Protein AF-A0A453I5T4-F1 (afdb_monomer_lite)

Organism: Aegilops tauschii subsp. strangulata (NCBI:txid200361)

Sequence (159 aa):
PSPPLSLPAAISYPPSPPPRRPKTLTSKDAAKLTMAPGDTGVEQPRKAHRVAKSGAKVRKKKGKCAAGDDEGGERKNPKAFAFRSATKAKRLQSRSAEIEQRRLHVPIMDRSIGEPPPFVVVVQGPPQVGKSLLIKCLVKHYTKQNLSDVRGPITVVSG

Radius of gyration: 38.41 Å; chains: 1; bounding box: 64×47×121 Å

Foldseek 3Di:
DDDDDDDDDDDPDDPDDDDDDDDPPPPPPPDDDDDDDDDDDDDDDDDDDDDDPDDPVNVVVCVVPVQDPPPDDPPDDSVVPDDPDPVVVVVVVVVVVVVVVVPDDDDDDDPDDPDDPADDDDQDDDPPPCSFVVVQVVQCVQVVDGDPDDDDDDDGDRD

pLDDT: mean 73.86, std 18.78, range [30.84, 96.88]

Secondary structure (DSSP, 8-state):
-PPP-PPPP---PPPPPPP-------S-SS---------------PPPPPPPSSSHHHHHHHHHHSS---SSS----TTTTS-S-HHHHHHHHHHHHHHHHHH----------SSPPPPP-----STTS-HHHHHHHHHHHHH-PPPS---S-------

InterPro domains:
  IPR027417 P-loop containing nucleoside triphosphate hydrolase [SSF52540] (118-148)
  IPR039761 Ribosome biogenesis protein Bms1/Tsr1 [PTHR12858] (42-159)

Structure (mmCIF, N/CA/C/O backbone):
data_AF-A0A453I5T4-F1
#
_entry.id   AF-A0A453I5T4-F1
#
loop_
_atom_site.group_PDB
_atom_site.id
_atom_site.type_symbol
_atom_site.label_atom_id
_atom_site.label_alt_id
_atom_site.label_comp_id
_atom_site.label_asym_id
_atom_site.label_entity_id
_atom_site.label_seq_id
_atom_site.pdbx_PDB_ins_code
_atom_site.Cartn_x
_atom_site.Cartn_y
_atom_site.Cartn_z
_atom_site.occupancy
_atom_site.B_iso_or_equiv
_atom_site.auth_seq_id
_atom_site.auth_comp_id
_atom_site.auth_asym_id
_atom_site.auth_atom_id
_atom_site.pdbx_PDB_model_num
ATOM 1 N N . PRO A 1 1 ? -34.063 -29.465 -26.933 1.00 55.38 1 PRO A N 1
ATOM 2 C CA . PRO A 1 1 ? -32.718 -30.043 -27.156 1.00 55.38 1 PRO A CA 1
ATOM 3 C C . PRO A 1 1 ? -32.069 -29.465 -28.424 1.00 55.38 1 PRO A C 1
ATOM 5 O O . PRO A 1 1 ? -32.228 -29.995 -29.518 1.00 55.38 1 PRO A O 1
ATOM 8 N N . SER A 1 2 ? -31.395 -28.328 -28.259 1.00 60.47 2 SER A N 1
ATOM 9 C CA . SER A 1 2 ? -30.588 -27.640 -29.273 1.00 60.47 2 SER A CA 1
ATOM 10 C C . SER A 1 2 ? -29.095 -27.911 -29.011 1.00 60.47 2 SER A C 1
ATOM 12 O O . SER A 1 2 ? -28.700 -27.976 -27.844 1.00 60.47 2 SER A O 1
ATOM 14 N N . PRO A 1 3 ? -28.258 -28.114 -30.047 1.00 67.50 3 PRO A N 1
ATOM 15 C CA . PRO A 1 3 ? -26.855 -28.482 -29.857 1.00 67.50 3 PRO A CA 1
ATOM 16 C C . PRO A 1 3 ? -25.994 -27.277 -29.427 1.00 67.50 3 PRO A C 1
ATOM 18 O O . PRO A 1 3 ? -26.288 -26.145 -29.822 1.00 67.50 3 PRO A O 1
ATOM 21 N N . PRO A 1 4 ? -24.914 -27.489 -28.648 1.00 60.94 4 PRO A N 1
ATOM 22 C CA . PRO A 1 4 ? -24.001 -26.418 -28.270 1.00 60.94 4 PRO A CA 1
ATOM 23 C C . PRO A 1 4 ? -23.079 -26.050 -29.441 1.00 60.94 4 PRO A C 1
ATOM 25 O O . PRO A 1 4 ? -22.363 -26.892 -29.982 1.00 60.94 4 PRO A O 1
ATOM 28 N N . LEU A 1 5 ? -23.078 -24.771 -29.816 1.00 60.78 5 LEU A N 1
ATOM 29 C CA . LEU A 1 5 ? -22.125 -24.203 -30.767 1.00 60.78 5 LEU A CA 1
ATOM 30 C C . LEU A 1 5 ? -20.733 -24.146 -30.119 1.00 60.78 5 LEU A C 1
ATOM 32 O O . LEU A 1 5 ? -20.463 -23.307 -29.261 1.00 60.78 5 LEU A O 1
ATOM 36 N N . SER A 1 6 ? -19.846 -25.048 -30.537 1.00 60.19 6 SER A N 1
ATOM 37 C CA . SER A 1 6 ? -18.418 -25.002 -30.227 1.00 60.19 6 SER A CA 1
ATOM 38 C C . SER A 1 6 ? -17.762 -23.838 -30.974 1.00 60.19 6 SER A C 1
ATOM 40 O O . SER A 1 6 ? -17.717 -23.838 -32.206 1.00 60.19 6 SER A O 1
ATOM 42 N N . LEU A 1 7 ? -17.231 -22.858 -30.245 1.00 64.12 7 LEU A N 1
ATOM 43 C CA . LEU A 1 7 ? -16.388 -21.811 -30.824 1.00 64.12 7 LEU A CA 1
ATOM 44 C C . LEU A 1 7 ? -15.034 -22.422 -31.237 1.00 64.12 7 LEU A C 1
ATOM 46 O O . LEU A 1 7 ? -14.384 -23.048 -30.395 1.00 64.12 7 LEU A O 1
ATOM 50 N N . PRO A 1 8 ? -14.585 -22.278 -32.497 1.00 58.00 8 PRO A N 1
ATOM 51 C CA . PRO A 1 8 ? -13.284 -22.787 -32.914 1.00 58.00 8 PRO A CA 1
ATOM 52 C C . PRO A 1 8 ? -12.141 -21.969 -32.297 1.00 58.00 8 PRO A C 1
ATOM 54 O O . PRO A 1 8 ? -12.219 -20.746 -32.170 1.00 58.00 8 PRO A O 1
ATOM 57 N N . ALA A 1 9 ? -11.065 -22.669 -31.931 1.00 55.94 9 ALA A N 1
ATOM 58 C CA . ALA A 1 9 ? -9.828 -22.100 -31.411 1.00 55.94 9 ALA A CA 1
ATOM 59 C C . ALA A 1 9 ? -9.278 -20.997 -32.332 1.00 55.94 9 ALA A C 1
ATOM 61 O O . ALA A 1 9 ? -9.198 -21.168 -33.550 1.00 55.94 9 ALA A O 1
ATOM 62 N N . ALA A 1 10 ? -8.866 -19.875 -31.737 1.00 53.53 10 ALA A N 1
ATOM 63 C CA . ALA A 1 10 ? -8.216 -18.781 -32.444 1.00 53.53 10 ALA A CA 1
ATOM 64 C C . ALA A 1 10 ? -6.876 -19.257 -33.025 1.00 53.53 10 ALA A C 1
ATOM 66 O O . ALA A 1 10 ? -5.879 -19.408 -32.317 1.00 53.53 10 ALA A O 1
ATOM 67 N N . ILE A 1 11 ? -6.863 -19.510 -34.331 1.00 55.50 11 ILE A N 1
ATOM 68 C CA . ILE A 1 11 ? -5.651 -19.791 -35.093 1.00 55.50 11 ILE A CA 1
ATOM 69 C C . ILE A 1 11 ? -4.826 -18.499 -35.124 1.00 55.50 11 ILE A C 1
ATOM 71 O O . ILE A 1 11 ? -5.220 -17.503 -35.730 1.00 55.50 11 ILE A O 1
ATOM 75 N N . SER A 1 12 ? -3.682 -18.516 -34.440 1.00 61.38 12 SER A N 1
ATOM 76 C CA . SER A 1 12 ? -2.639 -17.496 -34.552 1.00 61.38 12 SER A CA 1
ATOM 77 C C . SER A 1 12 ? -2.065 -17.541 -35.968 1.00 61.38 12 SER A C 1
ATOM 79 O O . SER A 1 12 ? -1.285 -18.433 -36.306 1.00 61.38 12 SER A O 1
ATOM 81 N N . TYR A 1 13 ? -2.487 -16.611 -36.822 1.00 60.44 13 TYR A N 1
ATOM 82 C CA . TYR A 1 13 ? -1.875 -16.440 -38.133 1.00 60.44 13 TYR A CA 1
ATOM 83 C C . TYR A 1 13 ? -0.522 -15.731 -37.968 1.00 60.44 13 TYR A C 1
ATOM 85 O O . TYR A 1 13 ? -0.466 -14.675 -37.330 1.00 60.44 13 TYR A O 1
ATOM 93 N N . PRO A 1 14 ? 0.579 -16.262 -38.536 1.00 68.75 14 PRO A N 1
ATOM 94 C CA . PRO A 1 14 ? 1.834 -15.524 -38.589 1.00 68.75 14 PRO A CA 1
ATOM 95 C C . PRO A 1 14 ? 1.632 -14.217 -39.377 1.00 68.75 14 PRO A C 1
ATOM 97 O O . PRO A 1 14 ? 0.803 -14.178 -40.292 1.00 68.75 14 PRO A O 1
ATOM 100 N N . PRO A 1 15 ? 2.381 -13.146 -39.056 1.00 62.41 15 PRO A N 1
ATOM 101 C CA . PRO A 1 15 ? 2.227 -11.860 -39.722 1.00 62.41 15 PRO A CA 1
ATOM 102 C C . PRO A 1 15 ? 2.391 -12.019 -41.237 1.00 62.41 15 PRO A C 1
ATOM 104 O O . PRO A 1 15 ? 3.378 -12.578 -41.723 1.00 62.41 15 PRO A O 1
ATOM 107 N N . SER A 1 16 ? 1.394 -11.528 -41.973 1.00 65.19 16 SER A N 1
ATOM 108 C CA . SER A 1 16 ? 1.331 -11.567 -43.431 1.00 65.19 16 SER A CA 1
ATOM 109 C C . SER A 1 16 ? 2.594 -10.954 -44.052 1.00 65.19 16 SER A C 1
ATOM 111 O O . SER A 1 16 ? 2.967 -9.836 -43.676 1.00 65.19 16 SER A O 1
ATOM 113 N N . PRO A 1 17 ? 3.257 -11.635 -45.007 1.00 67.19 17 PRO A N 1
ATOM 114 C CA . PRO A 1 17 ? 4.424 -11.081 -45.677 1.00 67.19 17 PRO A CA 1
ATOM 115 C C . PRO A 1 17 ? 4.041 -9.811 -46.455 1.00 67.19 17 PRO A C 1
ATOM 117 O O . PRO A 1 17 ? 2.940 -9.742 -47.008 1.00 67.19 17 PRO A O 1
ATOM 120 N N . PRO A 1 18 ? 4.934 -8.808 -46.533 1.00 65.50 18 PRO A N 1
ATOM 121 C CA . PRO A 1 18 ? 4.636 -7.555 -47.216 1.00 65.50 18 PRO A CA 1
ATOM 122 C C . PRO A 1 18 ? 4.310 -7.796 -48.699 1.00 65.50 18 PRO A C 1
ATOM 124 O O . PRO A 1 18 ? 4.904 -8.691 -49.321 1.00 65.50 18 PRO A O 1
ATOM 127 N N . PRO A 1 19 ? 3.402 -6.997 -49.293 1.00 54.59 19 PRO A N 1
ATOM 128 C CA . PRO A 1 19 ? 2.983 -7.184 -50.673 1.00 54.59 19 PRO A CA 1
ATOM 129 C C . PRO A 1 19 ? 4.189 -7.068 -51.608 1.00 54.59 19 PRO A C 1
ATOM 131 O O . PRO A 1 19 ? 4.943 -6.090 -51.591 1.00 54.59 19 PRO A O 1
ATOM 134 N N . ARG A 1 20 ? 4.380 -8.091 -52.447 1.00 52.47 20 ARG A N 1
ATOM 135 C CA . ARG A 1 20 ? 5.361 -8.040 -53.532 1.00 52.47 20 ARG A CA 1
ATOM 136 C C . ARG A 1 20 ? 4.912 -6.944 -54.491 1.00 52.47 20 ARG A C 1
ATOM 138 O O . ARG A 1 20 ? 3.881 -7.091 -55.141 1.00 52.47 20 ARG A O 1
ATOM 145 N N . ARG A 1 21 ? 5.687 -5.856 -54.574 1.00 45.09 21 ARG A N 1
ATOM 146 C CA . ARG A 1 21 ? 5.473 -4.803 -55.576 1.00 45.09 21 ARG A CA 1
ATOM 147 C C . ARG A 1 21 ? 5.301 -5.450 -56.958 1.00 45.09 21 ARG A C 1
ATOM 149 O O . ARG A 1 21 ? 6.096 -6.339 -57.292 1.00 45.09 21 ARG A O 1
ATOM 156 N N . PRO A 1 22 ? 4.304 -5.026 -57.753 1.00 39.56 22 PRO A N 1
ATOM 157 C CA . PRO A 1 22 ? 4.130 -5.546 -59.097 1.00 39.56 22 PRO A CA 1
ATOM 158 C C . PRO A 1 22 ? 5.408 -5.276 -59.890 1.00 39.56 22 PRO A C 1
ATOM 160 O O . PRO A 1 22 ? 5.984 -4.187 -59.823 1.00 39.56 22 PRO A O 1
ATOM 163 N N . LYS A 1 23 ? 5.879 -6.294 -60.618 1.00 43.22 23 LYS A N 1
ATOM 164 C CA . LYS A 1 23 ? 6.925 -6.106 -61.621 1.00 43.22 23 LYS A CA 1
ATOM 165 C C . LYS A 1 23 ? 6.351 -5.122 -62.632 1.00 43.22 23 LYS A C 1
ATOM 167 O O . LYS A 1 23 ? 5.449 -5.485 -63.380 1.00 43.22 23 LYS A O 1
ATOM 172 N N . THR A 1 24 ? 6.831 -3.884 -62.627 1.00 41.12 24 THR A N 1
ATOM 173 C CA . THR A 1 24 ? 6.554 -2.973 -63.728 1.00 41.12 24 THR A CA 1
ATOM 174 C C . THR A 1 24 ? 7.177 -3.596 -64.965 1.00 41.12 24 THR A C 1
ATOM 176 O O . THR A 1 24 ? 8.395 -3.761 -65.066 1.00 41.12 24 THR A O 1
ATOM 179 N N . LEU A 1 25 ? 6.302 -4.045 -65.863 1.00 40.19 25 LEU A N 1
ATOM 180 C CA . LEU A 1 25 ? 6.656 -4.449 -67.207 1.00 40.19 25 LEU A CA 1
ATOM 181 C C . LEU A 1 25 ? 7.359 -3.237 -67.820 1.00 40.19 25 LEU A C 1
ATOM 183 O O . LEU A 1 25 ? 6.761 -2.175 -67.992 1.00 40.19 25 LEU A O 1
ATOM 187 N N . THR A 1 26 ? 8.665 -3.344 -68.041 1.00 43.41 26 THR A N 1
ATOM 188 C CA . THR A 1 26 ? 9.390 -2.322 -68.788 1.00 43.41 26 THR A CA 1
ATOM 189 C C . THR A 1 26 ? 8.738 -2.218 -70.157 1.00 43.41 26 THR A C 1
ATOM 191 O O . THR A 1 26 ? 8.508 -3.246 -70.789 1.00 43.41 26 THR A O 1
ATOM 194 N N . SER A 1 27 ? 8.449 -0.998 -70.597 1.00 45.22 27 SER A N 1
ATOM 195 C CA . SER A 1 27 ? 7.772 -0.637 -71.845 1.00 45.22 27 SER A CA 1
ATOM 196 C C . SER A 1 27 ? 8.584 -0.996 -73.101 1.00 45.22 27 SER A C 1
ATOM 198 O O . SER A 1 27 ? 8.962 -0.122 -73.878 1.00 45.22 27 SER A O 1
ATOM 200 N N . LYS A 1 28 ? 8.903 -2.281 -73.286 1.00 48.38 28 LYS A N 1
ATOM 201 C CA . LYS A 1 28 ? 9.662 -2.795 -74.432 1.00 48.38 28 LYS A CA 1
ATOM 202 C C . LYS A 1 28 ? 8.904 -3.774 -75.326 1.00 48.38 28 LYS A C 1
ATOM 204 O O . LYS A 1 28 ? 9.463 -4.158 -76.342 1.00 48.38 28 LYS A O 1
ATOM 209 N N . ASP A 1 29 ? 7.634 -4.053 -75.033 1.00 41.81 29 ASP A N 1
ATOM 210 C CA . ASP A 1 29 ? 6.812 -4.969 -75.841 1.00 41.81 29 ASP A CA 1
ATOM 211 C C . ASP A 1 29 ? 5.595 -4.296 -76.512 1.00 41.81 29 ASP A C 1
ATOM 213 O O . ASP A 1 29 ? 4.684 -4.980 -76.959 1.00 41.81 29 ASP A O 1
ATOM 217 N N . ALA A 1 30 ? 5.557 -2.959 -76.616 1.00 41.62 30 ALA A N 1
ATOM 218 C CA . ALA A 1 30 ? 4.398 -2.222 -77.150 1.00 41.62 30 ALA A CA 1
ATOM 219 C C . ALA A 1 30 ? 4.665 -1.425 -78.444 1.00 41.62 30 ALA A C 1
ATOM 221 O O . ALA A 1 30 ? 4.000 -0.426 -78.697 1.00 41.62 30 ALA A O 1
ATOM 222 N N . ALA A 1 31 ? 5.617 -1.840 -79.282 1.00 42.34 31 ALA A N 1
ATOM 223 C CA . ALA A 1 31 ? 5.808 -1.209 -80.591 1.00 42.34 31 ALA A CA 1
ATOM 224 C C . ALA A 1 31 ? 6.148 -2.244 -81.671 1.00 42.34 31 ALA A C 1
ATOM 226 O O . ALA A 1 31 ? 7.306 -2.444 -82.030 1.00 42.34 31 ALA A O 1
ATOM 227 N N . LYS A 1 32 ? 5.113 -2.906 -82.198 1.00 43.34 32 LYS A N 1
ATOM 228 C CA . LYS A 1 32 ? 5.169 -3.590 -83.496 1.00 43.34 32 LYS A CA 1
ATOM 229 C C . LYS A 1 32 ? 3.832 -3.450 -84.228 1.00 43.34 32 LYS A C 1
ATOM 231 O O . LYS A 1 32 ? 3.012 -4.353 -84.175 1.00 43.34 32 LYS A O 1
ATOM 236 N N . LEU A 1 33 ? 3.642 -2.294 -84.863 1.00 39.56 33 LEU A N 1
ATOM 237 C CA . LEU A 1 33 ? 2.795 -1.984 -86.034 1.00 39.56 33 LEU A CA 1
ATOM 238 C C . LEU A 1 33 ? 2.880 -0.449 -86.167 1.00 39.56 33 LEU A C 1
ATOM 240 O O . LEU A 1 33 ? 2.504 0.233 -85.224 1.00 39.56 33 LEU A O 1
ATOM 244 N N . THR A 1 34 ? 3.518 0.153 -87.172 1.00 34.84 34 THR A N 1
ATOM 245 C CA . THR A 1 34 ? 2.986 0.400 -88.529 1.00 34.84 34 THR A CA 1
ATOM 246 C C . THR A 1 34 ? 4.107 0.865 -89.500 1.00 34.84 34 THR A C 1
ATOM 248 O O . THR A 1 34 ? 5.277 0.910 -89.139 1.00 34.84 34 THR A O 1
ATOM 251 N N . MET A 1 35 ? 3.749 1.100 -90.767 1.00 34.78 35 MET A N 1
ATOM 252 C CA . MET A 1 35 ? 4.520 0.925 -92.012 1.00 34.78 35 MET A CA 1
ATOM 253 C C . MET A 1 35 ? 5.415 2.103 -92.500 1.00 34.78 35 MET A C 1
ATOM 255 O O . MET A 1 35 ? 4.993 3.247 -92.416 1.00 34.78 35 MET A O 1
ATOM 259 N N . ALA A 1 36 ? 6.545 1.739 -93.148 1.00 38.19 36 ALA A N 1
ATOM 260 C CA . ALA A 1 36 ? 7.199 2.277 -94.380 1.00 38.19 36 ALA A CA 1
ATOM 261 C C . ALA A 1 36 ? 7.772 3.740 -94.439 1.00 38.19 36 ALA A C 1
ATOM 263 O O . ALA A 1 36 ? 7.553 4.511 -93.516 1.00 38.19 36 ALA A O 1
ATOM 264 N N . PRO A 1 37 ? 8.615 4.111 -95.445 1.00 57.22 37 PRO A N 1
ATOM 265 C CA . PRO A 1 37 ? 10.073 4.266 -95.297 1.00 57.22 37 PRO A CA 1
ATOM 266 C C . PRO A 1 37 ? 10.602 5.698 -95.558 1.00 57.22 37 PRO A C 1
ATOM 268 O O . PRO A 1 37 ? 9.985 6.488 -96.265 1.00 57.22 37 PRO A O 1
ATOM 271 N N . GLY A 1 38 ? 11.787 6.026 -95.034 1.00 30.84 38 GLY A N 1
ATOM 272 C CA . GLY A 1 38 ? 12.452 7.315 -95.263 1.00 30.84 38 GLY A CA 1
ATOM 273 C C . GLY A 1 38 ? 13.877 7.338 -94.705 1.00 30.84 38 GLY A C 1
ATOM 274 O O . GLY A 1 38 ? 14.174 6.665 -93.727 1.00 30.84 38 GLY A O 1
ATOM 275 N N . ASP A 1 39 ? 14.742 8.068 -95.390 1.00 38.66 39 ASP A N 1
ATOM 276 C CA . ASP A 1 39 ? 16.184 7.890 -95.561 1.00 38.66 39 ASP A CA 1
ATOM 277 C C . ASP A 1 39 ? 17.096 8.463 -94.440 1.00 38.66 39 ASP A C 1
ATOM 279 O O . ASP A 1 39 ? 16.758 9.435 -93.768 1.00 38.66 39 ASP A O 1
ATOM 283 N N . THR A 1 40 ? 18.309 7.899 -94.338 1.00 41.72 40 THR A N 1
ATOM 284 C CA . THR A 1 40 ? 19.535 8.361 -93.635 1.00 41.72 40 THR A CA 1
ATOM 285 C C . THR A 1 40 ? 19.628 8.387 -92.088 1.00 41.72 40 THR A C 1
ATOM 287 O O . THR A 1 40 ? 18.993 9.176 -91.401 1.00 41.72 40 THR A O 1
ATOM 290 N N . GLY A 1 41 ? 20.577 7.595 -91.545 1.00 39.53 41 GLY A N 1
ATOM 291 C CA . GLY A 1 41 ? 21.232 7.829 -90.240 1.00 39.53 41 GLY A CA 1
ATOM 292 C C . GLY A 1 41 ? 21.066 6.728 -89.180 1.00 39.53 41 GLY A C 1
ATOM 293 O O . GLY A 1 41 ? 20.226 6.830 -88.293 1.00 39.53 41 GLY A O 1
ATOM 294 N N . VAL A 1 42 ? 21.893 5.676 -89.214 1.00 38.62 42 VAL A N 1
ATOM 295 C CA . VAL A 1 42 ? 21.855 4.586 -88.216 1.00 38.62 42 VAL A CA 1
ATOM 296 C C . VAL A 1 42 ? 22.564 5.000 -86.913 1.00 38.62 42 VAL A C 1
ATOM 298 O O . VAL A 1 42 ? 23.772 4.812 -86.777 1.00 38.62 42 VAL A O 1
ATOM 301 N N . GLU A 1 43 ? 21.826 5.492 -85.912 1.00 51.22 43 GLU A N 1
ATOM 302 C CA . GLU A 1 43 ? 22.254 5.435 -84.503 1.00 51.22 43 GLU A CA 1
ATOM 303 C C . GLU A 1 43 ? 21.710 4.152 -83.855 1.00 51.22 43 GLU A C 1
ATOM 305 O O . GLU A 1 43 ? 20.506 3.974 -83.674 1.00 51.22 43 GLU A O 1
ATOM 310 N N . GLN A 1 44 ? 22.597 3.223 -83.492 1.00 58.38 44 GLN A N 1
ATOM 311 C CA . GLN A 1 44 ? 22.197 2.019 -82.763 1.00 58.38 44 GLN A CA 1
ATOM 312 C C . GLN A 1 44 ? 21.969 2.326 -81.269 1.00 58.38 44 GLN A C 1
ATOM 314 O O . GLN A 1 44 ? 22.848 2.912 -80.627 1.00 58.38 44 GLN A O 1
ATOM 319 N N . PRO A 1 45 ? 20.866 1.858 -80.648 1.00 59.34 45 PRO A N 1
ATOM 320 C CA . PRO A 1 45 ? 20.648 2.020 -79.215 1.00 59.34 45 PRO A CA 1
ATOM 321 C C . PRO A 1 45 ? 21.684 1.205 -78.430 1.00 59.34 45 PRO A C 1
ATOM 323 O O . PRO A 1 45 ? 21.690 -0.030 -78.441 1.00 59.34 45 PRO A O 1
ATOM 326 N N . ARG A 1 46 ? 22.585 1.901 -77.729 1.00 70.75 46 ARG A N 1
ATOM 327 C CA . ARG A 1 46 ? 23.660 1.273 -76.951 1.00 70.75 46 ARG A CA 1
ATOM 328 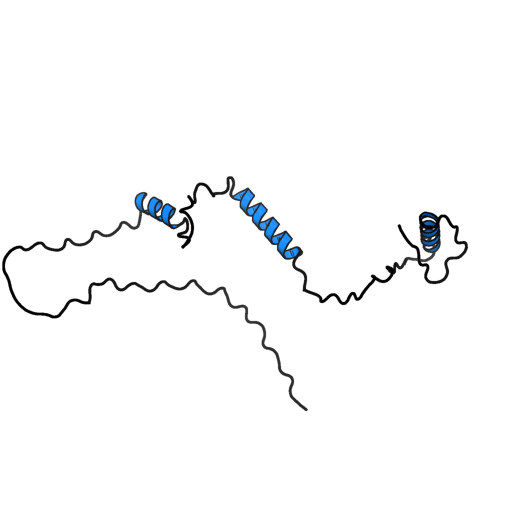C C . ARG A 1 46 ? 23.078 0.370 -75.858 1.00 70.75 46 ARG A C 1
ATOM 330 O O . ARG A 1 46 ? 22.190 0.769 -75.103 1.00 70.75 46 ARG A O 1
ATOM 337 N N . LYS A 1 47 ? 23.598 -0.859 -75.753 1.00 71.88 47 LYS A N 1
ATOM 338 C CA . LYS A 1 47 ? 23.209 -1.829 -74.715 1.00 71.88 47 LYS A CA 1
ATOM 339 C C . LYS A 1 47 ? 23.386 -1.200 -73.329 1.00 71.88 47 LYS A C 1
ATOM 341 O O . LYS A 1 47 ? 24.459 -0.703 -73.000 1.00 71.88 47 LYS A O 1
ATOM 346 N N . ALA A 1 48 ? 22.340 -1.245 -72.506 1.00 72.50 48 ALA A N 1
ATOM 347 C CA . ALA A 1 48 ? 22.398 -0.720 -71.149 1.00 72.50 48 ALA A CA 1
ATOM 348 C C . ALA A 1 48 ? 23.438 -1.493 -70.320 1.00 72.50 48 ALA A C 1
ATOM 350 O O . ALA A 1 48 ? 23.389 -2.722 -70.226 1.00 72.50 48 ALA A O 1
ATOM 351 N N . HIS A 1 49 ? 24.378 -0.776 -69.702 1.00 73.56 49 HIS A N 1
ATOM 352 C CA . HIS A 1 49 ? 25.381 -1.392 -68.838 1.00 73.56 49 HIS A CA 1
ATOM 353 C C . HIS A 1 49 ? 24.736 -2.004 -67.584 1.00 73.56 49 HIS A C 1
ATOM 355 O O . HIS A 1 49 ? 23.912 -1.383 -66.907 1.00 73.56 49 HIS A O 1
ATOM 361 N N . ARG A 1 50 ? 25.149 -3.234 -67.245 1.00 76.25 50 ARG A N 1
ATOM 362 C CA . ARG A 1 50 ? 24.709 -3.957 -66.043 1.00 76.25 50 ARG A CA 1
ATOM 363 C C . ARG A 1 50 ? 25.116 -3.184 -64.792 1.00 76.25 50 ARG A C 1
ATOM 365 O O . ARG A 1 50 ? 26.294 -2.933 -64.552 1.00 76.25 50 ARG A O 1
ATOM 372 N N . VAL A 1 51 ? 24.136 -2.869 -63.952 1.00 73.62 51 VAL A N 1
ATOM 373 C CA . VAL A 1 51 ? 24.384 -2.203 -62.672 1.00 73.62 51 VAL A CA 1
ATOM 374 C C . VAL A 1 51 ? 25.164 -3.149 -61.756 1.00 73.62 51 VAL A C 1
ATOM 376 O O . VAL A 1 51 ? 24.770 -4.301 -61.549 1.00 73.62 51 VAL A O 1
ATOM 379 N N . ALA A 1 52 ? 26.280 -2.669 -61.208 1.00 71.19 52 ALA A N 1
ATOM 380 C CA . ALA A 1 52 ? 27.070 -3.424 -60.245 1.00 71.19 52 ALA A CA 1
ATOM 381 C C . ALA A 1 52 ? 26.215 -3.777 -59.013 1.00 71.19 52 ALA A C 1
ATOM 383 O O . ALA A 1 52 ? 25.496 -2.930 -58.483 1.00 71.19 52 ALA A O 1
ATOM 384 N N . LYS A 1 53 ? 26.288 -5.037 -58.562 1.00 72.00 53 LYS A N 1
ATOM 385 C CA . LYS A 1 53 ? 25.543 -5.555 -57.395 1.00 72.00 53 LYS A CA 1
ATOM 386 C C . LYS A 1 53 ? 26.330 -5.440 -56.080 1.00 72.00 53 LYS A C 1
ATOM 388 O O . LYS A 1 53 ? 25.780 -5.684 -55.011 1.00 72.00 53 LYS A O 1
ATOM 393 N N . SER A 1 54 ? 27.599 -5.048 -56.149 1.00 68.94 54 SER A N 1
ATOM 394 C CA . SER A 1 54 ? 28.522 -4.925 -55.019 1.00 68.94 54 SER A CA 1
ATOM 395 C C . SER A 1 54 ? 29.414 -3.685 -55.174 1.00 68.94 54 SER A C 1
ATOM 397 O O . SER A 1 54 ? 29.529 -3.117 -56.259 1.00 68.94 54 SER A O 1
ATOM 399 N N . GLY A 1 55 ? 29.998 -3.222 -54.064 1.00 79.00 55 GLY A N 1
ATOM 400 C CA . GLY A 1 55 ? 30.904 -2.068 -54.023 1.00 79.00 55 GLY A CA 1
ATOM 401 C C . GLY A 1 55 ? 30.372 -0.864 -53.235 1.00 79.00 55 GLY A C 1
ATOM 402 O O . GLY A 1 55 ? 29.191 -0.778 -52.880 1.00 79.00 55 GLY A O 1
ATOM 403 N N . ALA A 1 56 ? 31.261 0.093 -52.954 1.00 76.12 56 ALA A N 1
ATOM 404 C CA . ALA A 1 56 ? 30.975 1.269 -52.125 1.00 76.12 56 ALA A CA 1
ATOM 405 C C . ALA A 1 56 ? 29.805 2.119 -52.661 1.00 76.12 56 ALA A C 1
ATOM 407 O O . ALA A 1 56 ? 28.999 2.625 -51.881 1.00 76.12 56 ALA A O 1
ATOM 408 N N . LYS A 1 57 ? 29.645 2.208 -53.991 1.00 71.19 57 LYS A N 1
ATOM 409 C CA . LYS A 1 57 ? 28.542 2.936 -54.648 1.00 71.19 57 LYS A CA 1
ATOM 410 C C . LYS A 1 57 ? 27.175 2.284 -54.385 1.00 71.19 57 LYS A C 1
ATOM 412 O O . LYS A 1 57 ? 26.198 2.990 -54.140 1.00 71.19 57 LYS A O 1
ATOM 417 N N . VAL A 1 58 ? 27.120 0.950 -54.345 1.00 72.62 58 VAL A N 1
ATOM 418 C CA . VAL A 1 58 ? 25.910 0.178 -54.006 1.00 72.62 58 VAL A CA 1
ATOM 419 C C . VAL A 1 58 ? 25.607 0.280 -52.514 1.00 72.62 58 VAL A C 1
ATOM 421 O O . VAL A 1 58 ? 24.457 0.503 -52.149 1.00 72.62 58 VAL A O 1
ATOM 424 N N . ARG A 1 59 ? 26.628 0.217 -51.646 1.00 70.62 59 ARG A N 1
ATOM 425 C CA . ARG A 1 59 ? 26.472 0.445 -50.196 1.00 70.62 59 ARG A CA 1
ATOM 426 C C . ARG A 1 59 ? 25.972 1.860 -49.884 1.00 70.62 59 ARG A C 1
ATOM 428 O O . ARG A 1 59 ? 25.080 2.010 -49.057 1.00 70.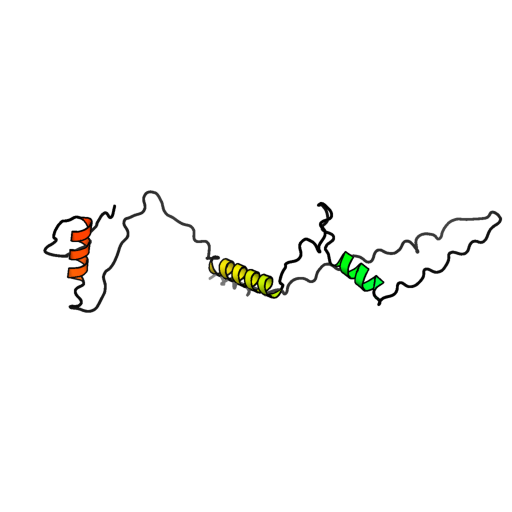62 59 ARG A O 1
ATOM 435 N N . LYS A 1 60 ? 26.467 2.884 -50.590 1.00 67.75 60 LYS A N 1
ATOM 436 C CA . LYS A 1 60 ? 26.013 4.282 -50.460 1.00 67.75 60 LYS A CA 1
ATOM 437 C C . LYS A 1 60 ? 24.577 4.471 -50.959 1.00 67.75 60 LYS A C 1
ATOM 439 O O . LYS A 1 60 ? 23.814 5.175 -50.307 1.00 67.75 60 LYS A O 1
ATOM 444 N N . LYS A 1 61 ? 24.188 3.825 -52.068 1.00 66.38 61 LYS A N 1
ATOM 445 C CA . LYS A 1 61 ? 22.795 3.821 -52.553 1.00 66.38 61 LYS A CA 1
ATOM 446 C C . LYS A 1 61 ? 21.872 3.075 -51.584 1.00 66.38 61 LYS A C 1
ATOM 448 O O . LYS A 1 61 ? 20.840 3.612 -51.215 1.00 66.38 61 LYS A O 1
ATOM 453 N N . LYS A 1 62 ? 22.278 1.906 -51.080 1.00 63.88 62 LYS A N 1
ATOM 454 C CA . LYS A 1 62 ? 21.517 1.141 -50.079 1.00 63.88 62 LYS A CA 1
ATOM 455 C C . LYS A 1 62 ? 21.386 1.895 -48.753 1.00 63.88 62 LYS A C 1
ATOM 457 O O . LYS A 1 62 ? 20.316 1.880 -48.175 1.00 63.88 62 LYS A O 1
ATOM 462 N N . GLY A 1 63 ? 22.419 2.614 -48.312 1.00 61.03 63 GLY A N 1
ATOM 463 C CA . GLY A 1 63 ? 22.345 3.491 -47.138 1.00 61.03 63 GLY A CA 1
ATOM 464 C C . GLY A 1 63 ? 21.467 4.733 -47.336 1.00 61.03 63 GLY A C 1
ATOM 465 O O . GLY A 1 63 ? 20.976 5.273 -46.354 1.00 61.03 63 GLY A O 1
ATOM 466 N N . LYS A 1 64 ? 21.255 5.178 -48.586 1.00 58.47 64 LYS A N 1
ATOM 467 C CA . LYS A 1 64 ? 20.281 6.226 -48.931 1.00 58.47 64 LYS A CA 1
ATOM 468 C C . LYS A 1 64 ? 18.849 5.693 -49.036 1.00 58.47 64 LYS A C 1
ATOM 470 O O . LYS A 1 64 ? 17.947 6.431 -48.695 1.00 58.47 64 LYS A O 1
ATOM 475 N N . CYS A 1 65 ? 18.655 4.447 -49.476 1.00 54.56 65 CYS A N 1
ATOM 476 C CA . CYS A 1 65 ? 17.329 3.826 -49.619 1.00 54.56 65 CYS A CA 1
ATOM 477 C C . CYS A 1 65 ? 16.848 3.065 -48.366 1.00 54.56 65 CYS A C 1
ATOM 479 O O . CYS A 1 65 ? 15.670 2.772 -48.251 1.00 54.56 65 CYS A O 1
ATOM 481 N N . ALA A 1 66 ? 17.740 2.688 -47.441 1.00 55.84 66 ALA A N 1
ATOM 482 C CA . ALA A 1 66 ? 17.370 2.081 -46.151 1.00 55.84 66 ALA A CA 1
ATOM 483 C C . ALA A 1 66 ? 16.879 3.121 -45.128 1.00 55.84 66 ALA A C 1
ATOM 485 O O . ALA A 1 66 ? 16.413 2.773 -44.049 1.00 55.84 66 ALA A O 1
ATOM 486 N N . ALA A 1 67 ? 17.022 4.393 -45.474 1.00 54.06 67 ALA A N 1
ATOM 487 C CA . ALA A 1 67 ? 16.369 5.508 -44.841 1.00 54.06 67 ALA A CA 1
ATOM 488 C C . ALA A 1 67 ? 15.068 5.759 -45.590 1.00 54.06 67 ALA A C 1
ATOM 490 O O . ALA A 1 67 ? 15.128 6.117 -46.761 1.00 54.06 67 ALA A O 1
ATOM 491 N N . GLY A 1 68 ? 13.946 5.458 -44.946 1.00 52.09 68 GLY A N 1
ATOM 492 C CA . GLY A 1 68 ? 12.641 5.341 -45.582 1.00 52.09 68 GLY A CA 1
ATOM 493 C C . GLY A 1 68 ? 12.288 6.502 -46.507 1.00 52.09 68 GLY A C 1
ATOM 494 O O . GLY A 1 68 ? 12.422 7.671 -46.152 1.00 52.09 68 GLY A O 1
ATOM 495 N N . ASP A 1 69 ? 11.809 6.137 -47.692 1.00 53.78 69 ASP A N 1
ATOM 496 C CA . ASP A 1 69 ? 10.875 6.949 -48.453 1.00 53.78 69 ASP A CA 1
ATOM 497 C C . ASP A 1 69 ? 9.539 6.922 -47.679 1.00 53.78 69 ASP A C 1
ATOM 499 O O . ASP A 1 69 ? 8.722 6.026 -47.886 1.00 53.78 69 ASP A O 1
ATOM 503 N N . ASP A 1 70 ? 9.353 7.838 -46.725 1.00 52.94 70 ASP A N 1
ATOM 504 C CA . ASP A 1 70 ? 8.026 8.153 -46.182 1.00 52.94 70 ASP A CA 1
ATOM 505 C C . ASP A 1 70 ? 7.338 9.089 -47.185 1.00 52.94 70 ASP A C 1
ATOM 507 O O . ASP A 1 70 ? 7.756 10.232 -47.400 1.00 52.94 70 ASP A O 1
ATOM 511 N N . GLU A 1 71 ? 6.325 8.569 -47.875 1.00 55.56 71 GLU A N 1
ATOM 512 C CA . GLU A 1 71 ? 5.464 9.353 -48.754 1.00 55.56 71 GLU A CA 1
ATOM 513 C C . GLU A 1 71 ? 4.743 10.435 -47.931 1.00 55.56 71 GLU A C 1
ATOM 515 O O . GLU A 1 71 ? 3.938 10.129 -47.058 1.00 55.56 71 GLU A O 1
ATOM 520 N N . GLY A 1 72 ? 5.025 11.710 -48.225 1.00 53.91 72 GLY A N 1
ATOM 521 C CA . GLY A 1 72 ? 4.246 12.846 -47.718 1.00 53.91 72 GLY A CA 1
ATOM 522 C C . GLY A 1 72 ? 4.762 13.488 -46.425 1.00 53.91 72 GLY A C 1
ATOM 523 O O . GLY A 1 72 ? 4.052 13.568 -45.432 1.00 53.91 72 GLY A O 1
ATOM 524 N N . GLY A 1 73 ? 5.986 14.012 -46.438 1.00 57.09 73 GLY A N 1
ATOM 525 C CA . GLY A 1 73 ? 6.519 14.875 -45.381 1.00 57.09 73 GLY A CA 1
ATOM 526 C C . GLY A 1 73 ? 7.975 15.220 -45.672 1.00 57.09 73 GLY A C 1
ATOM 527 O O . GLY A 1 73 ? 8.673 14.427 -46.293 1.00 57.09 73 GLY A O 1
ATOM 528 N N . GLU A 1 74 ? 8.427 16.417 -45.303 1.00 65.38 74 GLU A N 1
ATOM 529 C CA . GLU A 1 74 ? 9.767 16.955 -45.588 1.00 65.38 74 GLU A CA 1
ATOM 530 C C . GLU A 1 74 ? 10.882 15.902 -45.506 1.00 65.38 74 GLU A C 1
ATOM 532 O O . GLU A 1 74 ? 10.923 15.091 -44.582 1.00 65.38 74 GLU A O 1
ATOM 537 N N . ARG A 1 75 ? 11.811 15.934 -46.472 1.00 68.19 75 ARG A N 1
ATOM 538 C CA . ARG A 1 75 ? 12.922 14.978 -46.623 1.00 68.19 75 ARG A CA 1
ATOM 539 C C . ARG A 1 75 ? 13.830 14.980 -45.383 1.00 68.19 75 ARG A C 1
ATOM 541 O O . ARG A 1 75 ? 14.865 15.648 -45.355 1.00 68.19 75 ARG A O 1
ATOM 548 N N . LYS A 1 76 ? 13.453 14.229 -44.350 1.00 76.19 76 LYS A N 1
ATOM 549 C CA . LYS A 1 76 ? 14.176 14.120 -43.080 1.00 76.19 76 LYS A CA 1
ATOM 550 C C . LYS A 1 76 ? 15.464 13.331 -43.283 1.00 76.19 76 LYS A C 1
ATOM 552 O O . LYS A 1 76 ? 15.458 12.212 -43.786 1.00 76.19 76 LYS A O 1
ATOM 557 N N . ASN A 1 77 ? 16.594 13.913 -42.876 1.00 83.38 77 ASN A N 1
ATOM 558 C CA . ASN A 1 77 ? 17.882 13.231 -42.940 1.00 83.38 77 ASN A CA 1
ATOM 559 C C . ASN A 1 77 ? 17.925 12.087 -41.901 1.00 83.38 77 ASN A C 1
ATOM 561 O O . ASN A 1 77 ? 18.093 12.361 -40.713 1.00 83.38 77 ASN A O 1
ATOM 565 N N . PRO A 1 78 ? 17.879 10.809 -42.311 1.00 77.62 78 PRO A N 1
ATOM 566 C CA . PRO A 1 78 ? 17.835 9.640 -41.415 1.00 77.62 78 PRO A CA 1
ATOM 567 C C . PRO A 1 78 ? 19.015 9.559 -40.440 1.00 77.62 78 PRO A C 1
ATOM 569 O O . PRO A 1 78 ? 18.914 8.958 -39.376 1.00 77.62 78 PRO A O 1
ATOM 572 N N . LYS A 1 79 ? 20.158 10.152 -40.805 1.00 77.69 79 LYS A N 1
ATOM 573 C CA . LYS A 1 79 ? 21.372 10.140 -39.984 1.00 77.69 79 LYS A CA 1
ATOM 574 C C . LYS A 1 79 ? 21.308 11.149 -38.845 1.00 77.69 79 LYS A C 1
ATOM 576 O O . LYS A 1 79 ? 21.956 10.931 -37.830 1.00 77.69 79 LYS A O 1
ATOM 581 N N . ALA A 1 80 ? 20.549 12.231 -39.017 1.00 82.62 80 ALA A N 1
ATOM 582 C CA . ALA A 1 80 ? 20.356 13.238 -37.980 1.00 82.62 80 ALA A CA 1
ATOM 583 C C . ALA A 1 80 ? 19.408 12.743 -36.873 1.00 82.62 80 ALA A C 1
ATOM 585 O O . ALA A 1 80 ? 19.555 13.142 -35.725 1.00 82.62 80 ALA A O 1
ATOM 586 N N . PHE A 1 81 ? 18.488 11.827 -37.200 1.00 80.88 81 PHE A N 1
ATOM 587 C CA . PHE A 1 81 ? 17.530 11.231 -36.258 1.00 80.88 81 PHE A CA 1
ATOM 588 C C . PHE A 1 81 ? 17.978 9.869 -35.704 1.00 80.88 81 PHE A C 1
ATOM 590 O O . PHE A 1 81 ? 17.191 9.149 -35.090 1.00 80.88 81 PHE A O 1
ATOM 597 N N . ALA A 1 82 ? 19.240 9.490 -35.917 1.00 85.81 82 ALA A N 1
ATOM 598 C CA . ALA A 1 82 ? 19.792 8.275 -35.337 1.00 85.81 82 ALA A CA 1
ATOM 599 C C . ALA A 1 82 ? 20.035 8.456 -33.830 1.00 85.81 82 ALA A C 1
ATOM 601 O O . ALA A 1 82 ? 20.468 9.511 -33.366 1.00 85.81 82 ALA A O 1
ATOM 602 N N . PHE A 1 83 ? 19.796 7.402 -33.050 1.00 84.62 83 PHE A N 1
ATOM 603 C CA . PHE A 1 83 ? 20.110 7.412 -31.624 1.00 84.62 83 PHE A CA 1
ATOM 604 C C . PHE A 1 83 ? 21.627 7.573 -31.402 1.00 84.62 83 PHE A C 1
ATOM 606 O O . PHE A 1 83 ? 22.451 7.064 -32.161 1.00 84.62 83 PHE A O 1
ATOM 613 N N . ARG A 1 84 ? 22.018 8.213 -30.294 1.00 86.12 84 ARG A N 1
ATOM 614 C CA . ARG A 1 84 ? 23.434 8.328 -29.893 1.00 86.12 84 ARG A CA 1
ATOM 615 C C . ARG A 1 84 ? 24.047 6.983 -29.471 1.00 86.12 84 ARG A C 1
ATOM 617 O O . ARG A 1 84 ? 25.244 6.777 -29.626 1.00 86.12 84 ARG A O 1
ATOM 624 N N . SER A 1 85 ? 23.250 6.070 -28.907 1.00 89.50 85 SER A N 1
ATOM 625 C CA . SER A 1 85 ? 23.697 4.741 -28.454 1.00 89.50 85 SER A CA 1
ATOM 626 C C . SER A 1 85 ? 22.631 3.667 -28.696 1.00 89.50 85 SER A C 1
ATOM 628 O O . SER A 1 85 ? 21.514 3.777 -28.190 1.00 89.50 85 SER A O 1
ATOM 630 N N . ALA A 1 86 ? 22.995 2.611 -29.436 1.00 89.81 86 ALA A N 1
ATOM 631 C CA . ALA A 1 86 ? 22.086 1.517 -29.808 1.00 89.81 86 ALA A CA 1
ATOM 632 C C . ALA A 1 86 ? 21.644 0.689 -28.605 1.00 89.81 86 ALA A C 1
ATOM 634 O O . ALA A 1 86 ? 20.478 0.331 -28.466 1.00 89.81 86 ALA A O 1
ATOM 635 N N . THR A 1 87 ? 22.590 0.396 -27.716 1.00 92.69 87 THR A N 1
ATOM 636 C CA . THR A 1 87 ? 22.365 -0.443 -26.539 1.00 92.69 87 THR A CA 1
ATOM 637 C C . THR A 1 87 ? 21.443 0.247 -25.539 1.00 92.69 87 THR A C 1
ATOM 639 O O . THR A 1 87 ? 20.527 -0.385 -25.012 1.00 92.69 87 THR A O 1
ATOM 642 N N . LYS A 1 88 ? 21.620 1.561 -25.332 1.00 91.56 88 LYS A N 1
ATOM 643 C CA . LYS A 1 88 ? 20.722 2.364 -24.491 1.00 91.56 88 LYS A CA 1
ATOM 644 C C . LYS A 1 88 ? 19.326 2.481 -25.101 1.00 91.56 88 LYS A C 1
ATOM 646 O O . LYS A 1 88 ? 18.354 2.285 -24.380 1.00 91.56 88 LYS A O 1
ATOM 651 N N . ALA A 1 89 ? 19.225 2.736 -26.408 1.00 92.38 89 ALA A N 1
ATOM 652 C CA . ALA A 1 89 ? 17.937 2.810 -27.098 1.00 92.38 89 ALA A CA 1
ATOM 653 C C . ALA A 1 89 ? 17.158 1.491 -26.979 1.00 92.38 89 ALA A C 1
ATOM 655 O O . ALA A 1 89 ? 16.004 1.507 -26.562 1.00 92.38 89 ALA A O 1
ATOM 656 N N . LYS A 1 90 ? 17.812 0.347 -27.221 1.00 93.56 90 LYS A N 1
ATOM 657 C CA . LYS A 1 90 ? 17.194 -0.979 -27.080 1.00 93.56 90 LYS A CA 1
ATOM 658 C C . LYS A 1 90 ? 16.688 -1.237 -25.658 1.00 93.56 90 LYS A C 1
ATOM 660 O O . LYS A 1 90 ? 15.583 -1.737 -25.490 1.00 93.56 90 LYS A O 1
ATOM 665 N N . ARG A 1 91 ? 17.473 -0.870 -24.636 1.00 94.00 91 ARG A N 1
ATOM 666 C CA . ARG A 1 91 ? 17.085 -1.033 -23.224 1.00 94.00 91 ARG A CA 1
ATOM 667 C C . ARG A 1 91 ? 15.889 -0.160 -22.840 1.00 94.00 91 ARG A C 1
ATOM 669 O O . ARG A 1 91 ? 15.048 -0.582 -22.054 1.00 94.00 91 ARG A O 1
ATOM 676 N N . LEU A 1 92 ? 15.827 1.065 -23.357 1.00 93.75 92 LEU A N 1
ATOM 677 C CA . LEU A 1 92 ? 14.702 1.964 -23.105 1.00 93.75 92 LEU A CA 1
ATOM 678 C C . LEU A 1 92 ? 13.440 1.483 -23.819 1.00 93.75 92 LEU A C 1
ATOM 680 O O . LEU A 1 92 ? 12.392 1.448 -23.189 1.00 93.75 92 LEU A O 1
ATOM 684 N N . GLN A 1 93 ? 13.564 1.043 -25.072 1.00 93.94 93 GLN A N 1
ATOM 685 C CA . GLN A 1 93 ? 12.460 0.476 -25.849 1.00 93.94 93 GLN A CA 1
ATOM 686 C C . GLN A 1 93 ? 11.895 -0.792 -25.201 1.00 93.94 93 GLN A C 1
ATOM 688 O O . GLN A 1 93 ? 10.682 -0.940 -25.102 1.00 93.94 93 GLN A O 1
ATOM 693 N N . SER A 1 94 ? 12.755 -1.694 -24.711 1.00 95.12 94 SER A N 1
ATOM 694 C CA . SER A 1 94 ? 12.282 -2.890 -24.006 1.00 95.12 94 SER A CA 1
ATOM 695 C C . SER A 1 94 ? 11.573 -2.529 -22.701 1.00 95.12 94 SER A C 1
ATOM 697 O O . SER A 1 94 ? 10.532 -3.097 -22.395 1.00 95.12 94 SER A O 1
ATOM 699 N N . ARG A 1 95 ? 12.102 -1.552 -21.951 1.00 96.75 95 ARG A N 1
ATOM 700 C CA . ARG A 1 95 ? 11.491 -1.094 -20.697 1.00 96.75 95 ARG A CA 1
ATOM 701 C C . ARG A 1 95 ? 10.152 -0.392 -20.932 1.00 96.75 95 ARG A C 1
ATOM 703 O O . ARG A 1 95 ? 9.230 -0.608 -20.155 1.00 96.75 95 ARG A O 1
ATOM 710 N N . SER A 1 96 ? 10.041 0.463 -21.951 1.00 95.44 96 SER A N 1
ATOM 711 C CA . SER A 1 96 ? 8.781 1.146 -22.263 1.00 95.44 96 SER A CA 1
ATOM 712 C C . SER A 1 96 ? 7.716 0.143 -22.690 1.00 95.44 96 SER A C 1
ATOM 714 O O . SER A 1 96 ? 6.627 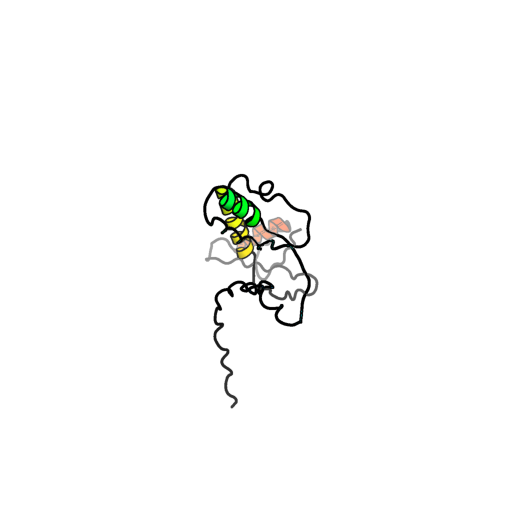0.165 -22.127 1.00 95.44 96 SER A O 1
ATOM 716 N N . ALA A 1 97 ? 8.069 -0.801 -23.569 1.00 95.81 97 ALA A N 1
ATOM 717 C CA . ALA A 1 97 ? 7.169 -1.871 -23.991 1.00 95.81 97 ALA A CA 1
ATOM 718 C C . ALA A 1 97 ? 6.701 -2.738 -22.806 1.00 95.81 97 ALA A C 1
ATOM 720 O O . ALA A 1 97 ? 5.518 -3.044 -22.697 1.00 95.81 97 ALA A O 1
ATOM 721 N N . GLU A 1 98 ? 7.597 -3.081 -21.875 1.00 95.62 98 GLU A N 1
ATOM 722 C CA . GLU A 1 98 ? 7.253 -3.847 -20.669 1.00 95.62 98 GLU A CA 1
ATOM 723 C C . GLU A 1 98 ? 6.299 -3.080 -19.740 1.00 95.62 98 GLU A C 1
ATOM 725 O O . GLU A 1 98 ? 5.344 -3.650 -19.211 1.00 95.62 98 GLU A O 1
ATOM 730 N N . ILE A 1 99 ? 6.537 -1.780 -19.541 1.00 96.38 99 ILE A N 1
ATOM 731 C CA . ILE A 1 99 ? 5.675 -0.930 -18.711 1.00 96.38 99 ILE A CA 1
ATOM 732 C C . ILE A 1 99 ? 4.293 -0.781 -19.349 1.00 96.38 99 ILE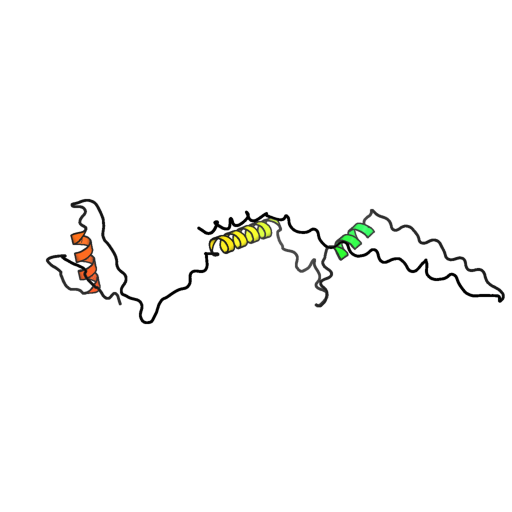 A C 1
ATOM 734 O O . ILE A 1 99 ? 3.291 -0.887 -18.645 1.00 96.38 99 ILE A O 1
ATOM 738 N N . GLU A 1 100 ? 4.229 -0.539 -20.657 1.00 94.75 100 GLU A N 1
ATOM 739 C CA . GLU A 1 100 ? 2.970 -0.441 -21.398 1.00 94.75 100 GLU A CA 1
ATOM 740 C C . GLU A 1 100 ? 2.190 -1.748 -21.298 1.00 94.75 100 GLU A C 1
ATOM 742 O O . GLU A 1 100 ? 1.034 -1.735 -20.886 1.00 94.75 100 GLU A O 1
ATOM 747 N N . GLN A 1 101 ? 2.846 -2.884 -21.534 1.00 93.12 101 GLN A N 1
ATOM 748 C CA . GLN A 1 101 ? 2.209 -4.192 -21.438 1.00 93.12 101 GLN A CA 1
ATOM 749 C C . GLN A 1 101 ? 1.682 -4.496 -20.029 1.00 93.12 101 GLN A C 1
ATOM 751 O O . GLN A 1 101 ? 0.582 -5.023 -19.898 1.00 93.12 101 GLN A O 1
ATOM 756 N N . ARG A 1 102 ? 2.418 -4.136 -18.968 1.00 91.81 102 ARG A N 1
ATOM 757 C CA . ARG A 1 102 ? 1.947 -4.301 -17.577 1.00 91.81 102 ARG A CA 1
ATOM 758 C C . ARG A 1 102 ? 0.795 -3.366 -17.206 1.00 91.81 102 ARG A C 1
ATOM 760 O O . ARG A 1 102 ? 0.066 -3.659 -16.266 1.00 91.81 102 ARG A O 1
ATOM 767 N N . ARG A 1 103 ? 0.653 -2.226 -17.888 1.00 93.06 103 ARG A N 1
ATOM 768 C CA . ARG A 1 103 ? -0.438 -1.262 -17.659 1.00 93.06 103 ARG A CA 1
ATOM 769 C C . ARG A 1 103 ? -1.724 -1.642 -18.386 1.00 93.06 103 ARG A C 1
ATOM 771 O O . ARG A 1 103 ? -2.789 -1.196 -17.963 1.00 93.06 103 ARG A O 1
ATOM 778 N N . LEU A 1 104 ? -1.642 -2.429 -19.457 1.00 92.50 104 LEU A N 1
ATOM 779 C CA . LEU A 1 104 ? -2.807 -2.896 -20.202 1.00 92.50 104 LEU A CA 1
ATOM 780 C C . LEU A 1 104 ? -3.589 -3.919 -19.362 1.00 92.50 104 LEU A C 1
ATOM 782 O O . LEU A 1 104 ? -3.193 -5.074 -19.238 1.00 92.50 104 LEU A O 1
ATOM 786 N N . HIS A 1 105 ? -4.708 -3.479 -18.789 1.00 90.25 105 HIS A N 1
ATOM 787 C CA . HIS A 1 105 ? -5.666 -4.323 -18.072 1.00 90.25 105 HIS A CA 1
ATOM 788 C C . HIS A 1 105 ? -6.925 -4.532 -18.924 1.00 90.25 105 HIS A C 1
ATOM 790 O O . HIS A 1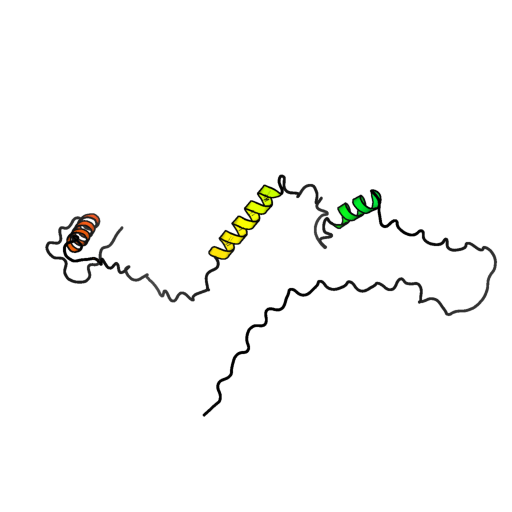 105 ? -7.205 -3.750 -19.834 1.00 90.25 105 HIS A O 1
ATOM 796 N N . VAL A 1 106 ? -7.690 -5.591 -18.633 1.00 89.62 106 VAL A N 1
ATOM 797 C CA . VAL A 1 106 ? -8.971 -5.850 -19.307 1.00 89.62 106 VAL A CA 1
ATOM 798 C C . VAL A 1 106 ? -9.919 -4.681 -19.023 1.00 89.62 106 VAL A C 1
ATOM 800 O O . VAL A 1 106 ? -10.079 -4.326 -17.853 1.00 89.62 106 VAL A O 1
ATOM 803 N N . PRO A 1 107 ? -10.549 -4.074 -20.046 1.00 87.12 107 PRO A N 1
ATOM 804 C CA . PRO A 1 107 ? -11.516 -3.013 -19.818 1.00 87.12 107 PRO A CA 1
ATOM 805 C C . PRO A 1 107 ? -12.724 -3.586 -19.073 1.00 87.12 107 PRO A C 1
ATOM 807 O O . PRO A 1 107 ? -13.448 -4.437 -19.589 1.00 87.12 107 PRO A O 1
ATOM 810 N N . ILE A 1 108 ? -12.928 -3.118 -17.845 1.00 87.38 108 ILE A N 1
ATOM 811 C CA . ILE A 1 108 ? -14.099 -3.428 -17.026 1.00 87.38 108 ILE A CA 1
ATOM 812 C C . ILE A 1 108 ? -14.987 -2.186 -17.050 1.00 87.38 108 ILE A C 1
ATOM 814 O O . ILE A 1 108 ? -14.501 -1.074 -16.848 1.00 87.38 108 ILE A O 1
ATOM 818 N N . MET A 1 109 ? -16.280 -2.362 -17.329 1.00 79.81 109 MET A N 1
ATOM 819 C CA . MET A 1 109 ? -17.236 -1.260 -17.239 1.00 79.81 109 MET A CA 1
ATOM 820 C C . MET A 1 109 ? -17.444 -0.900 -15.773 1.00 79.81 109 MET A C 1
ATOM 822 O O . MET A 1 109 ? -17.940 -1.725 -15.002 1.00 79.81 109 MET A O 1
ATOM 826 N N . ASP A 1 110 ? -17.071 0.321 -15.403 1.00 77.50 110 ASP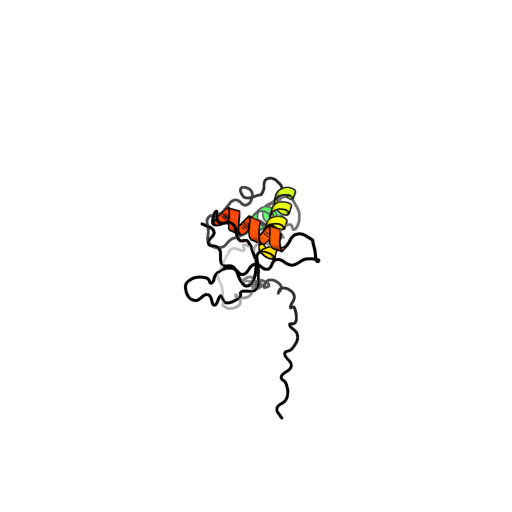 A N 1
ATOM 827 C CA . ASP A 1 110 ? -17.364 0.848 -14.080 1.00 77.50 110 ASP A CA 1
ATOM 828 C C . ASP A 1 110 ? -18.860 1.180 -13.981 1.00 77.50 110 ASP A C 1
ATOM 830 O O . ASP A 1 110 ? -19.449 1.773 -14.886 1.00 77.50 110 ASP A O 1
ATOM 834 N N . ARG A 1 111 ? -19.488 0.730 -12.896 1.00 77.75 111 ARG A N 1
ATOM 835 C CA . ARG A 1 111 ? -20.918 0.921 -12.605 1.00 77.75 111 ARG A CA 1
ATOM 836 C C . ARG A 1 111 ? -21.119 1.861 -11.415 1.00 77.75 111 ARG A C 1
ATOM 838 O O . ARG A 1 111 ? -22.159 1.797 -10.765 1.00 77.75 111 ARG A O 1
ATOM 845 N N . SER A 1 112 ? -20.126 2.686 -11.089 1.00 75.69 112 SER A N 1
ATOM 846 C CA . SER A 1 112 ? -20.226 3.683 -10.026 1.00 75.69 112 SER A CA 1
ATOM 847 C C . SER A 1 112 ? -21.299 4.731 -10.376 1.00 75.69 112 SER A C 1
ATOM 849 O O . SER A 1 112 ? -21.185 5.490 -11.335 1.00 75.69 112 SER A O 1
ATOM 851 N N . ILE A 1 113 ? -22.400 4.729 -9.620 1.00 71.94 113 ILE A N 1
ATOM 852 C CA . ILE A 1 113 ? -23.514 5.677 -9.754 1.00 71.94 113 ILE A CA 1
ATOM 853 C C . ILE A 1 113 ? -23.480 6.576 -8.514 1.00 71.94 113 ILE A C 1
ATOM 855 O O . ILE A 1 113 ? -23.790 6.115 -7.419 1.00 71.94 113 ILE A O 1
ATOM 859 N N . GLY A 1 114 ? -23.117 7.850 -8.680 1.00 77.75 114 GLY A N 1
ATOM 860 C CA . GLY A 1 114 ? -23.168 8.855 -7.610 1.00 77.75 114 GLY A CA 1
ATOM 861 C C . GLY A 1 114 ? -21.960 8.869 -6.663 1.00 77.75 114 GLY A C 1
ATOM 862 O O . GLY A 1 114 ? -20.826 8.655 -7.085 1.00 77.75 114 GLY A O 1
ATOM 863 N N . GLU A 1 115 ? -22.203 9.200 -5.392 1.00 77.88 115 GLU A N 1
ATOM 864 C CA . GLU A 1 115 ? -21.169 9.266 -4.353 1.00 77.88 115 GLU A CA 1
ATOM 865 C C . GLU A 1 115 ? -20.635 7.859 -4.031 1.00 77.88 115 GLU A C 1
ATOM 867 O O . GLU A 1 115 ? -21.431 6.931 -3.841 1.00 77.88 115 GLU A O 1
ATOM 872 N N . PRO A 1 116 ? -19.304 7.663 -3.973 1.00 83.62 116 PRO A N 1
ATOM 873 C CA . PRO A 1 116 ? -18.745 6.362 -3.656 1.00 83.62 116 PRO A CA 1
ATOM 874 C C . PRO A 1 116 ? -19.148 5.947 -2.231 1.00 83.62 116 PRO A C 1
ATOM 876 O O . PRO A 1 116 ? -19.002 6.737 -1.297 1.00 83.62 116 PRO A O 1
ATOM 879 N N . PRO A 1 117 ? -19.629 4.707 -2.032 1.00 86.94 117 PRO A N 1
ATOM 880 C CA . PRO A 1 117 ? -19.964 4.220 -0.701 1.00 86.94 117 PRO A CA 1
ATOM 881 C C . PRO A 1 117 ? -18.716 4.186 0.200 1.00 86.94 117 PRO A C 1
ATOM 883 O O . PRO A 1 117 ? -17.592 4.062 -0.299 1.00 86.94 117 PRO A O 1
ATOM 886 N N . PRO A 1 118 ? -18.886 4.245 1.533 1.00 88.81 118 PRO A N 1
ATOM 887 C CA . PRO A 1 118 ? -17.763 4.209 2.463 1.00 88.81 118 PRO A CA 1
ATOM 888 C C . PRO A 1 118 ? -16.954 2.912 2.312 1.00 88.81 118 PRO A C 1
ATOM 890 O O . PRO A 1 118 ? -17.511 1.814 2.243 1.00 88.81 118 PRO A O 1
ATOM 893 N N . PHE A 1 119 ? -15.623 3.035 2.291 1.00 90.19 119 PHE A N 1
ATOM 894 C CA . PHE A 1 119 ? -14.718 1.890 2.181 1.00 90.19 119 PHE A CA 1
ATOM 895 C C . PHE A 1 119 ? -14.845 0.961 3.394 1.00 90.19 119 PHE A C 1
ATOM 897 O O . PHE A 1 119 ? -14.710 1.386 4.542 1.00 90.19 119 PHE A O 1
ATOM 904 N N . VAL A 1 120 ? -15.053 -0.332 3.136 1.00 92.44 120 VAL A N 1
ATOM 905 C CA . VAL A 1 120 ? -15.152 -1.358 4.181 1.00 92.44 120 VAL A CA 1
ATOM 906 C C . VAL A 1 120 ? -13.778 -1.978 4.420 1.00 92.44 120 VAL A C 1
ATOM 908 O O . VAL A 1 120 ? -13.219 -2.631 3.541 1.00 92.44 120 VAL A O 1
ATOM 911 N N . VAL A 1 121 ? -13.245 -1.802 5.630 1.00 93.12 121 VAL A N 1
ATOM 912 C CA . VAL A 1 121 ? -11.960 -2.372 6.055 1.00 93.12 121 VAL A CA 1
ATOM 913 C C . VAL A 1 121 ? -12.204 -3.433 7.124 1.00 93.12 121 VAL A C 1
ATOM 915 O O . VAL A 1 121 ? -12.827 -3.162 8.149 1.00 93.12 121 VAL A O 1
ATOM 918 N N . VAL A 1 122 ? -11.695 -4.647 6.900 1.00 93.75 122 VAL A N 1
ATOM 919 C CA . VAL A 1 122 ? -11.822 -5.774 7.836 1.00 93.75 122 VAL A CA 1
ATOM 920 C C . VAL A 1 122 ? -10.482 -6.038 8.516 1.00 93.75 122 VAL A C 1
ATOM 922 O O . VAL A 1 122 ? -9.470 -6.257 7.854 1.00 93.75 122 VAL A O 1
ATOM 925 N N . VAL A 1 123 ? -10.479 -6.062 9.851 1.00 93.31 123 VAL A N 1
ATOM 926 C CA . VAL A 1 123 ? -9.299 -6.406 10.660 1.00 93.31 123 VAL A CA 1
ATOM 927 C C . VAL A 1 123 ? -9.369 -7.882 11.056 1.00 93.31 123 VAL A C 1
ATOM 929 O O . VAL A 1 123 ? -10.116 -8.257 11.961 1.00 93.31 123 VAL A O 1
ATOM 932 N N . GLN A 1 124 ? -8.573 -8.723 10.395 1.00 94.44 124 GLN A N 1
ATOM 933 C CA . GLN A 1 124 ? -8.522 -10.171 10.625 1.00 94.44 124 GLN A CA 1
ATOM 934 C C . GLN A 1 124 ? -7.166 -10.604 11.205 1.00 94.44 124 GLN A C 1
ATOM 936 O O . GLN A 1 124 ? -6.134 -10.004 10.925 1.00 94.44 124 GLN A O 1
ATOM 941 N N . GLY A 1 125 ? -7.164 -11.662 12.019 1.00 94.88 125 GLY A N 1
ATOM 942 C CA . GLY A 1 125 ? -5.950 -12.241 12.605 1.00 94.88 125 GLY A CA 1
ATOM 943 C C . GLY A 1 125 ? -6.248 -13.255 13.719 1.00 94.88 125 GLY A C 1
ATOM 944 O O . GLY A 1 125 ? -7.420 -13.407 14.091 1.00 94.88 125 GLY A O 1
ATOM 945 N N . PRO A 1 126 ? -5.224 -13.937 14.266 1.00 96.88 126 PRO A N 1
ATOM 946 C CA . PRO A 1 126 ? -5.360 -14.875 15.387 1.00 96.88 126 PRO A CA 1
ATOM 947 C C . PRO A 1 126 ? -6.005 -14.239 16.638 1.00 96.88 126 PRO A C 1
ATOM 949 O O . PRO A 1 126 ? -6.123 -13.008 16.726 1.00 96.88 126 PRO A O 1
ATOM 952 N N . PRO A 1 127 ? -6.468 -15.033 17.621 1.00 94.88 127 PRO A N 1
ATOM 953 C CA . PRO A 1 127 ? -6.913 -14.476 18.896 1.00 94.88 127 PRO A CA 1
ATOM 954 C C . PRO A 1 127 ? -5.746 -13.782 19.621 1.00 94.88 127 PRO A C 1
ATOM 956 O O . PRO A 1 127 ? -4.585 -14.098 19.391 1.00 94.88 127 PRO A O 1
ATOM 959 N N . GLN A 1 128 ? -6.060 -12.815 20.489 1.00 92.19 128 GLN A N 1
ATOM 960 C CA . GLN A 1 128 ? -5.106 -12.118 21.376 1.00 92.19 128 GLN A CA 1
ATOM 961 C C . GLN A 1 128 ? -4.032 -11.222 20.718 1.00 92.19 128 GLN A C 1
ATOM 963 O O . GLN A 1 128 ? -3.308 -10.542 21.433 1.00 92.19 128 GLN A O 1
ATOM 968 N N . VAL A 1 129 ? -3.991 -11.077 19.389 1.00 95.25 129 VAL A N 1
ATOM 969 C CA . VAL A 1 129 ? -3.042 -10.166 18.695 1.00 95.25 129 VAL A CA 1
ATOM 970 C C . VAL A 1 129 ? -3.393 -8.669 18.791 1.00 95.25 129 VAL A C 1
ATOM 972 O O . VAL A 1 129 ? -2.805 -7.842 18.104 1.00 95.25 129 VAL A O 1
ATOM 975 N N . GLY A 1 130 ? -4.394 -8.295 19.595 1.00 93.94 130 GLY A N 1
ATOM 976 C CA . GLY A 1 130 ? -4.779 -6.890 19.773 1.00 93.94 130 GLY A CA 1
ATOM 977 C C . GLY A 1 130 ? -5.645 -6.292 18.655 1.00 93.94 130 GLY A C 1
ATOM 978 O O . GLY A 1 130 ? -5.700 -5.075 18.517 1.00 93.94 130 GLY A O 1
ATOM 979 N N . LYS A 1 131 ? -6.383 -7.102 17.883 1.00 95.31 131 LYS A N 1
ATOM 980 C CA . LYS A 1 131 ? -7.295 -6.618 16.816 1.00 95.31 131 LYS A CA 1
ATOM 981 C C . LYS A 1 131 ? -8.268 -5.534 17.298 1.00 95.31 131 LYS A C 1
ATOM 983 O O . LYS A 1 131 ? -8.423 -4.501 16.657 1.00 95.31 131 LYS A O 1
ATOM 988 N N . SER A 1 132 ? -8.885 -5.740 18.462 1.00 93.44 132 SER A N 1
ATOM 989 C CA . SER A 1 132 ? -9.789 -4.759 19.073 1.00 93.44 132 SER A CA 1
ATOM 990 C C . SER A 1 132 ? -9.055 -3.495 19.520 1.00 93.44 132 SER A C 1
ATOM 992 O O . SER A 1 132 ? -9.627 -2.414 19.454 1.00 93.44 132 SER A O 1
ATOM 994 N N . LEU A 1 133 ? -7.793 -3.612 19.952 1.00 94.19 133 LEU A N 1
ATOM 995 C CA . LEU A 1 133 ? -6.970 -2.462 20.327 1.00 94.19 133 LEU A CA 1
ATOM 996 C C . LEU A 1 133 ? -6.653 -1.605 19.101 1.00 94.19 133 LEU A C 1
ATOM 998 O O . LEU A 1 133 ? -6.800 -0.391 19.174 1.00 94.19 133 LEU A O 1
ATOM 1002 N N . LEU A 1 134 ? -6.304 -2.223 17.967 1.00 94.38 134 LEU A N 1
ATOM 1003 C CA . LEU A 1 134 ? -6.052 -1.501 16.720 1.00 94.38 134 LEU A CA 1
ATOM 1004 C C . LEU A 1 134 ? -7.268 -0.665 16.299 1.00 94.38 134 LEU A C 1
ATOM 1006 O O . LEU A 1 134 ? -7.123 0.521 16.011 1.00 94.38 134 LEU A O 1
ATOM 1010 N N . ILE A 1 135 ? -8.469 -1.250 16.341 1.00 94.44 135 ILE A N 1
ATOM 1011 C CA . ILE A 1 135 ? -9.710 -0.532 16.016 1.00 94.44 135 ILE A CA 1
ATOM 1012 C C . ILE A 1 135 ? -9.924 0.651 16.974 1.00 94.44 135 ILE A C 1
ATOM 1014 O O . ILE A 1 135 ? -10.176 1.766 16.519 1.00 94.44 135 ILE A O 1
ATOM 1018 N N . LYS A 1 136 ? -9.750 0.452 18.290 1.00 93.19 136 LYS A N 1
ATOM 1019 C CA . LYS A 1 136 ? -9.859 1.536 19.289 1.00 93.19 136 LYS A CA 1
ATOM 1020 C C . LYS A 1 136 ? -8.843 2.653 19.040 1.00 93.19 136 LYS A C 1
ATOM 1022 O O . LYS A 1 136 ? -9.207 3.824 19.109 1.00 93.19 136 LYS A O 1
ATOM 1027 N N . CYS A 1 137 ? -7.591 2.308 18.739 1.00 93.75 137 CYS A N 1
ATOM 1028 C CA . CYS A 1 137 ? -6.528 3.273 18.466 1.00 93.75 137 CYS A CA 1
ATOM 1029 C C . CYS A 1 137 ? -6.819 4.109 17.217 1.00 93.75 137 CYS A C 1
ATOM 1031 O O . CYS A 1 137 ? -6.646 5.325 17.253 1.00 93.75 137 CYS A O 1
ATOM 1033 N N . LEU A 1 138 ? -7.299 3.483 16.139 1.00 93.81 138 LEU A N 1
ATOM 1034 C CA . LEU A 1 138 ? -7.650 4.190 14.907 1.00 93.81 138 LEU A CA 1
ATOM 1035 C C . LEU A 1 138 ? -8.832 5.134 15.125 1.00 93.81 138 LEU A C 1
ATOM 1037 O O . LEU A 1 138 ? -8.752 6.307 14.765 1.00 93.81 138 LEU A O 1
ATOM 1041 N N . VAL A 1 139 ? -9.897 4.671 15.782 1.00 93.06 139 VAL A N 1
ATOM 1042 C CA . VAL A 1 139 ? -11.046 5.538 16.073 1.00 93.06 139 VAL A CA 1
ATOM 1043 C C . VAL A 1 139 ? -10.630 6.709 16.958 1.00 93.06 139 VAL A C 1
ATOM 1045 O O . VAL A 1 139 ? -10.983 7.851 16.659 1.00 93.06 139 VAL A O 1
ATOM 1048 N N . LYS A 1 140 ? -9.819 6.458 17.990 1.00 92.69 140 LYS A N 1
ATOM 1049 C CA . LYS A 1 140 ? -9.275 7.512 18.849 1.00 92.69 140 LYS A CA 1
ATOM 1050 C C . LYS A 1 140 ? -8.425 8.514 18.073 1.00 92.69 140 LYS A C 1
ATOM 1052 O O . LYS A 1 140 ? -8.510 9.704 18.347 1.00 92.69 140 LYS A O 1
ATOM 1057 N N . HIS A 1 141 ? -7.630 8.060 17.112 1.00 92.50 141 HIS A N 1
ATOM 1058 C CA . HIS A 1 141 ? -6.791 8.939 16.303 1.00 92.50 141 HIS A CA 1
ATOM 1059 C C . HIS A 1 141 ? -7.621 9.878 15.415 1.00 92.50 141 HIS A C 1
ATOM 1061 O O . HIS A 1 141 ? -7.363 11.078 15.388 1.00 92.50 141 HIS A O 1
ATOM 1067 N N . TYR A 1 142 ? -8.644 9.355 14.733 1.00 92.38 142 TYR A N 1
ATOM 1068 C CA . TYR A 1 142 ? -9.446 10.148 13.794 1.00 92.38 142 TYR A CA 1
ATOM 1069 C C . TYR A 1 142 ? -10.530 10.992 14.471 1.00 92.38 142 TYR A C 1
ATOM 1071 O O . TYR A 1 142 ? -10.725 12.149 14.116 1.00 92.38 142 TYR A O 1
ATOM 1079 N N . THR A 1 143 ? -11.226 10.438 15.464 1.00 91.56 143 THR A N 1
ATOM 1080 C CA . THR A 1 143 ? -12.371 11.111 16.109 1.00 91.56 143 THR A CA 1
ATOM 1081 C C . THR A 1 143 ? -12.006 11.813 17.413 1.00 91.56 143 THR A C 1
ATOM 1083 O O . THR A 1 143 ? -12.816 12.568 17.943 1.00 91.56 143 THR A O 1
ATOM 1086 N N . LYS A 1 144 ? -10.806 11.557 17.960 1.00 90.44 144 LYS A N 1
ATOM 1087 C CA . LYS A 1 144 ? -10.372 11.990 19.304 1.00 90.44 144 LYS A CA 1
ATOM 1088 C C . LYS A 1 144 ? -11.262 11.472 20.446 1.00 90.44 144 LYS A C 1
ATOM 1090 O O . LYS A 1 144 ? -11.112 11.913 21.583 1.00 90.44 144 LYS A O 1
ATOM 1095 N N . GLN A 1 145 ? -12.145 10.509 20.176 1.00 87.75 145 GLN A N 1
ATOM 1096 C CA . GLN A 1 145 ? -13.024 9.880 21.163 1.00 87.75 145 GLN A CA 1
ATOM 1097 C C . GLN A 1 145 ? -12.507 8.490 21.547 1.00 87.75 145 GLN A C 1
ATOM 1099 O O . GLN A 1 145 ? -11.977 7.750 20.719 1.00 87.75 145 GLN A O 1
ATOM 1104 N N . ASN A 1 146 ? -12.656 8.118 22.820 1.00 88.19 146 ASN A N 1
ATOM 1105 C CA . ASN A 1 146 ? -12.276 6.789 23.296 1.00 88.19 146 ASN A CA 1
ATOM 1106 C C . ASN A 1 146 ? -13.484 5.845 23.209 1.00 88.19 146 ASN A C 1
ATOM 1108 O O . ASN A 1 146 ? -14.480 6.069 23.891 1.00 88.19 146 ASN A O 1
ATOM 1112 N N . LEU A 1 147 ? -13.376 4.769 22.426 1.00 87.12 147 LEU A N 1
ATOM 1113 C CA . LEU A 1 147 ? -14.363 3.685 22.417 1.00 87.12 147 LEU A CA 1
ATOM 1114 C C . LEU A 1 147 ? -13.983 2.599 23.433 1.00 87.12 147 LEU A C 1
ATOM 1116 O O . LEU A 1 147 ? -12.900 2.011 23.347 1.00 87.12 147 LEU A O 1
ATOM 1120 N N . SER A 1 148 ? -14.877 2.316 24.383 1.00 85.44 148 SER A N 1
ATOM 1121 C CA . SER A 1 148 ? -14.692 1.283 25.411 1.00 85.44 148 SER A CA 1
ATOM 1122 C C . SER A 1 148 ? -14.838 -0.127 24.840 1.00 85.44 148 SER A C 1
ATOM 1124 O O . SER A 1 148 ? -13.940 -0.946 25.039 1.00 85.44 148 SER A O 1
ATOM 1126 N N . ASP A 1 149 ? -15.882 -0.378 24.048 1.00 87.38 149 ASP A N 1
ATOM 1127 C CA . ASP A 1 149 ? -16.163 -1.670 23.420 1.00 87.38 149 ASP A CA 1
ATOM 1128 C C . ASP A 1 149 ? -16.272 -1.557 21.900 1.00 87.38 149 ASP A C 1
ATOM 1130 O O . ASP A 1 149 ? -16.917 -0.664 21.359 1.00 87.38 149 ASP A O 1
ATOM 1134 N N . VAL A 1 150 ? -15.634 -2.496 21.199 1.00 86.94 150 VAL A N 1
ATOM 1135 C CA . VAL A 1 150 ? -15.674 -2.585 19.735 1.00 86.94 150 VAL A CA 1
ATOM 1136 C C . VAL A 1 150 ? -16.630 -3.709 19.365 1.00 86.94 150 VAL A C 1
ATOM 1138 O O . VAL A 1 150 ? -16.256 -4.883 19.410 1.00 86.94 150 VAL A O 1
ATOM 1141 N N . ARG A 1 151 ? -17.876 -3.350 19.042 1.00 87.44 151 ARG A N 1
ATOM 1142 C CA . ARG A 1 151 ? -18.910 -4.275 18.560 1.00 87.44 151 ARG A CA 1
ATOM 1143 C C . ARG A 1 151 ? -19.612 -3.672 17.346 1.00 87.44 151 ARG A C 1
ATOM 1145 O O . ARG A 1 151 ? -20.019 -2.519 17.387 1.00 87.44 151 ARG A O 1
ATOM 1152 N N . GLY A 1 152 ? -19.784 -4.477 16.300 1.00 89.62 152 GLY A N 1
ATOM 1153 C CA . GLY A 1 152 ? -20.460 -4.066 15.069 1.00 89.62 152 GLY A CA 1
ATOM 1154 C C . GLY A 1 152 ? -19.581 -3.263 14.097 1.00 89.62 152 GLY A C 1
ATOM 1155 O O . GLY A 1 152 ? -18.390 -3.059 14.349 1.00 89.62 152 GLY A O 1
ATOM 1156 N N . PRO A 1 153 ? -20.153 -2.856 12.951 1.00 92.62 153 PRO A N 1
ATOM 1157 C CA . PRO A 1 153 ? -19.475 -2.001 11.986 1.00 92.62 153 PRO A CA 1
ATOM 1158 C C . PRO A 1 153 ? -19.309 -0.586 12.550 1.00 92.62 153 PRO A C 1
ATOM 1160 O O . PRO A 1 153 ? -20.255 -0.003 13.076 1.00 92.62 153 PRO A O 1
ATOM 1163 N N . ILE A 1 154 ? -18.105 -0.030 12.421 1.00 91.19 154 ILE A N 1
ATOM 1164 C CA . ILE A 1 154 ? -17.785 1.334 12.850 1.00 91.19 154 ILE A CA 1
ATOM 1165 C C . ILE A 1 154 ? -17.421 2.141 11.609 1.00 91.19 154 ILE A C 1
ATOM 1167 O O . ILE A 1 154 ? -16.471 1.807 10.903 1.00 91.19 154 ILE A O 1
ATOM 1171 N N . THR A 1 155 ? -18.167 3.211 11.360 1.00 91.38 155 THR A N 1
ATOM 1172 C CA . THR A 1 155 ? -17.881 4.173 10.296 1.00 91.38 155 THR A CA 1
ATOM 1173 C C . THR A 1 155 ? -17.097 5.341 10.868 1.00 91.38 155 THR A C 1
ATOM 1175 O O . THR A 1 155 ? -17.521 5.961 11.843 1.00 91.38 155 THR A O 1
ATOM 1178 N N . VAL A 1 156 ? -15.961 5.652 10.254 1.00 90.38 156 VAL A N 1
ATOM 1179 C CA . VAL A 1 156 ? -15.103 6.770 10.648 1.00 90.38 156 VAL A CA 1
ATOM 1180 C C . VAL A 1 156 ? -14.886 7.641 9.423 1.00 90.38 156 VAL A C 1
ATOM 1182 O O . VAL A 1 156 ? -14.632 7.119 8.340 1.00 90.38 156 VAL A O 1
ATOM 1185 N N . VAL A 1 157 ? -14.986 8.957 9.588 1.00 87.94 157 VAL A N 1
ATOM 1186 C CA . VAL A 1 157 ? -14.662 9.910 8.524 1.00 87.94 157 VAL A CA 1
ATOM 1187 C C . VAL A 1 157 ? -13.207 10.324 8.706 1.00 87.94 157 VAL A C 1
ATOM 1189 O O . VAL A 1 157 ? -12.860 10.949 9.707 1.00 87.94 157 VAL A O 1
ATOM 1192 N N . SER A 1 158 ? -12.349 9.936 7.765 1.00 81.38 158 SER A N 1
ATOM 1193 C CA . SER A 1 158 ? -10.978 10.439 7.676 1.00 81.38 158 SER A CA 1
ATOM 1194 C C . SER A 1 158 ? -10.965 11.638 6.728 1.00 81.38 158 SER A C 1
ATOM 1196 O O . SER A 1 158 ? -11.069 11.449 5.516 1.00 81.38 158 SER A O 1
ATOM 1198 N N . GLY A 1 159 ? -10.910 12.842 7.298 1.00 69.62 159 GLY A N 1
ATOM 1199 C CA . GLY A 1 159 ? -10.662 14.094 6.577 1.00 69.62 159 GLY A CA 1
ATOM 1200 C C . GLY A 1 159 ? -9.180 14.422 6.528 1.00 69.62 159 GLY A C 1
ATOM 1201 O O . GLY A 1 159 ? -8.496 14.128 7.537 1.00 69.62 159 GLY A O 1
#